Protein AF-A0A920NZF1-F1 (afdb_monomer_lite)

Secondary structure (DSSP, 8-state):
-HHHHHHHHTT-TT-EEEEEEE--GGGHHHHHHHHHHHHHHHHHTT-EEEEEETT-HHHHHHHHHHHTT-SS-EEEEEEE-TTTT-TTTTT-PPPP-----

Structure (mmCIF, N/CA/C/O backbone):
data_AF-A0A920NZF1-F1
#
_entry.id   AF-A0A920NZF1-F1
#
loop_
_atom_site.group_PDB
_atom_site.id
_atom_site.type_symbol
_atom_site.label_atom_id
_atom_site.label_alt_id
_atom_site.label_comp_id
_atom_site.label_asym_id
_atom_site.label_entity_id
_atom_site.label_seq_id
_atom_site.pdbx_PDB_ins_code
_atom_site.Cartn_x
_atom_site.Cartn_y
_atom_site.Cartn_z
_atom_site.occupancy
_atom_site.B_iso_or_equiv
_atom_site.auth_seq_id
_atom_site.auth_comp_id
_atom_site.auth_asym_id
_atom_site.auth_atom_id
_atom_site.pdbx_PDB_model_num
ATOM 1 N N . MET A 1 1 ? -3.408 16.278 -2.262 1.00 75.38 1 MET A N 1
ATOM 2 C CA . MET A 1 1 ? -3.092 16.404 -0.815 1.00 75.38 1 MET A CA 1
ATOM 3 C C . MET A 1 1 ? -4.330 16.627 0.048 1.00 75.38 1 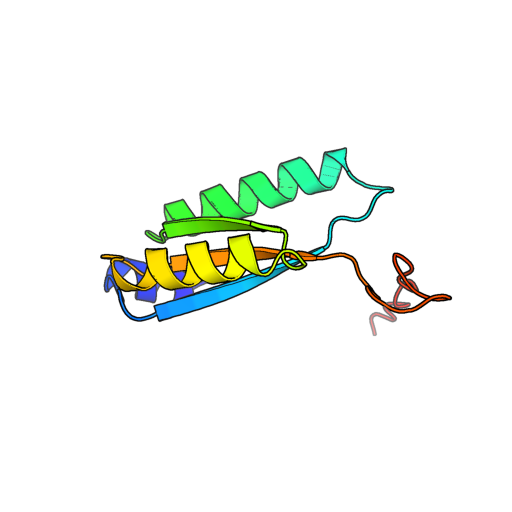MET A C 1
ATOM 5 O O . MET A 1 1 ? -4.579 15.786 0.898 1.00 75.38 1 MET A O 1
ATOM 9 N N . LYS A 1 2 ? -5.122 17.693 -0.172 1.00 85.62 2 LYS A N 1
ATOM 10 C CA . LYS A 1 2 ? -6.313 18.010 0.650 1.00 85.62 2 LYS A CA 1
ATOM 11 C C . LYS A 1 2 ? -7.299 16.835 0.780 1.00 85.62 2 LYS A C 1
ATOM 13 O O . LYS A 1 2 ? -7.648 16.469 1.894 1.00 85.62 2 LYS A O 1
ATOM 18 N N . GLY A 1 3 ? -7.640 16.177 -0.333 1.00 92.50 3 GLY A N 1
ATOM 19 C CA . GLY A 1 3 ? -8.523 15.001 -0.320 1.00 92.50 3 GLY A CA 1
ATOM 20 C C . GLY A 1 3 ? -7.976 13.806 0.473 1.00 92.50 3 GLY A C 1
ATOM 21 O O . GLY A 1 3 ? -8.726 13.167 1.200 1.00 92.50 3 GLY A O 1
ATOM 22 N N . MET A 1 4 ? -6.664 13.546 0.412 1.00 94.06 4 MET A N 1
ATOM 23 C CA . MET A 1 4 ? -6.041 12.448 1.171 1.00 94.06 4 MET A CA 1
ATOM 24 C C . MET A 1 4 ? -6.069 12.719 2.674 1.00 94.06 4 MET A C 1
ATOM 26 O O . MET A 1 4 ? -6.412 11.830 3.447 1.00 94.06 4 MET A O 1
ATOM 30 N N . SER A 1 5 ? -5.760 13.955 3.078 1.00 94.19 5 SER A N 1
ATOM 31 C CA . SER A 1 5 ? -5.824 14.368 4.483 1.00 94.19 5 SER A CA 1
ATOM 32 C C . SER A 1 5 ? -7.250 14.259 5.034 1.00 94.19 5 SER A C 1
ATOM 34 O O . SER A 1 5 ? -7.468 13.655 6.080 1.00 94.19 5 SER A O 1
ATOM 36 N N . LEU A 1 6 ? -8.244 14.749 4.282 1.00 96.88 6 LEU A N 1
ATOM 37 C CA . LEU A 1 6 ? -9.652 14.671 4.674 1.00 96.88 6 LEU A CA 1
ATOM 38 C C . LEU A 1 6 ? -10.143 13.220 4.799 1.00 96.88 6 LEU A C 1
ATOM 40 O O . LEU A 1 6 ? -10.772 12.866 5.790 1.00 96.88 6 LEU A O 1
ATOM 44 N N . ALA A 1 7 ? -9.826 12.364 3.826 1.00 97.19 7 ALA A N 1
ATOM 45 C CA . ALA A 1 7 ? -10.225 10.958 3.848 1.00 97.19 7 ALA A CA 1
ATOM 46 C C . ALA A 1 7 ? -9.638 10.187 5.040 1.00 97.19 7 ALA A C 1
ATOM 48 O O . ALA A 1 7 ? -10.313 9.335 5.625 1.00 97.19 7 ALA A O 1
ATOM 49 N N . GLY A 1 8 ? -8.389 10.486 5.405 1.00 97.00 8 GLY A N 1
ATOM 50 C CA . GLY A 1 8 ? -7.750 9.901 6.578 1.00 97.00 8 GLY A CA 1
ATOM 51 C C . GLY A 1 8 ? -8.338 10.425 7.884 1.00 97.00 8 GLY A C 1
ATOM 52 O O . GLY A 1 8 ? -8.648 9.630 8.770 1.00 97.00 8 GLY A O 1
ATOM 53 N N . HIS A 1 9 ? -8.601 11.734 7.969 1.00 97.25 9 HIS A N 1
ATOM 54 C CA . HIS A 1 9 ? -9.286 12.347 9.108 1.00 97.25 9 HIS A CA 1
ATOM 55 C C . HIS A 1 9 ? -10.673 11.726 9.353 1.00 97.25 9 HIS A C 1
ATOM 57 O O . HIS A 1 9 ? -10.992 11.349 10.478 1.00 97.25 9 HIS A O 1
ATOM 63 N N . LEU A 1 10 ? -11.460 11.531 8.289 1.00 97.88 10 LEU A N 1
ATOM 64 C CA . LEU A 1 10 ? -12.786 10.901 8.340 1.00 97.88 10 LEU A CA 1
ATOM 65 C C . LEU A 1 10 ? -12.744 9.369 8.478 1.00 97.88 10 LEU A C 1
ATOM 67 O O . LEU A 1 10 ? -13.796 8.738 8.574 1.00 97.88 10 LEU A O 1
ATOM 71 N N . LYS A 1 11 ? -11.553 8.753 8.471 1.00 96.75 11 LYS A N 1
ATOM 72 C CA . LYS A 1 11 ? -11.352 7.296 8.554 1.00 96.75 11 LYS A CA 1
ATOM 73 C C . LYS A 1 11 ? -12.232 6.525 7.565 1.00 96.75 11 LYS A C 1
ATOM 75 O O . LYS A 1 11 ? -12.888 5.550 7.934 1.00 96.75 11 LYS A O 1
ATOM 80 N N . LEU A 1 12 ? -12.232 6.942 6.298 1.00 97.75 12 LEU A N 1
ATOM 81 C CA . LEU A 1 12 ? -12.998 6.297 5.226 1.00 97.75 12 LEU A CA 1
ATOM 82 C C . LEU A 1 12 ? -12.498 4.867 4.949 1.00 97.75 12 LEU A C 1
ATOM 84 O O . LEU A 1 12 ? -11.767 4.616 3.998 1.00 97.75 12 LEU A O 1
ATOM 88 N N . LYS A 1 13 ? -12.900 3.907 5.783 1.00 96.25 13 LYS A N 1
ATOM 89 C CA . LYS A 1 13 ? -12.438 2.509 5.748 1.00 96.25 13 LYS A CA 1
ATOM 90 C C . LYS A 1 13 ? -12.762 1.762 4.448 1.00 96.25 13 LYS A C 1
ATOM 92 O O . LYS A 1 13 ? -12.083 0.798 4.124 1.00 96.25 13 LYS A O 1
ATOM 97 N N . ASN A 1 14 ? -13.764 2.226 3.700 1.00 95.75 14 ASN A N 1
ATOM 98 C CA . ASN A 1 14 ? -14.169 1.643 2.418 1.00 95.75 14 ASN A CA 1
ATOM 99 C C . ASN A 1 14 ? -13.427 2.265 1.219 1.00 95.75 14 ASN A C 1
ATOM 101 O O . ASN A 1 14 ? -13.659 1.859 0.084 1.00 95.75 14 ASN A O 1
ATOM 105 N N . LEU A 1 15 ? -12.558 3.259 1.446 1.00 97.69 15 LEU A N 1
ATOM 106 C CA . LEU A 1 15 ? -11.764 3.879 0.391 1.00 97.69 15 LEU A CA 1
ATOM 107 C C . LEU A 1 15 ? -10.440 3.129 0.220 1.00 97.69 15 LEU A C 1
ATOM 109 O O . LEU A 1 15 ? -9.588 3.119 1.113 1.00 97.69 15 LEU A O 1
ATOM 113 N N . VAL A 1 16 ? -10.266 2.540 -0.961 1.00 97.56 16 VAL A N 1
ATOM 114 C CA . VAL A 1 16 ? -9.043 1.844 -1.363 1.00 97.56 16 VAL A CA 1
ATOM 115 C C . VAL A 1 16 ? -8.474 2.527 -2.600 1.00 97.56 16 VAL A C 1
ATOM 117 O O . VAL A 1 16 ? -9.168 2.685 -3.600 1.00 97.56 16 VAL A O 1
ATOM 120 N N . MET A 1 17 ? -7.207 2.927 -2.536 1.00 96.81 17 MET A N 1
ATOM 121 C CA . MET A 1 17 ? -6.475 3.504 -3.663 1.00 96.81 17 MET A CA 1
ATOM 122 C C . MET A 1 17 ? -5.437 2.506 -4.170 1.00 96.81 17 MET A C 1
ATOM 124 O O . MET A 1 17 ? -4.618 2.024 -3.392 1.00 96.81 17 MET A O 1
ATOM 128 N N . LEU A 1 18 ? -5.425 2.243 -5.475 1.00 96.19 18 LEU A N 1
ATOM 129 C CA . LEU A 1 18 ? -4.315 1.558 -6.134 1.00 96.19 18 LEU A CA 1
ATOM 130 C C . LEU A 1 18 ? -3.337 2.620 -6.638 1.00 96.19 18 LEU A C 1
ATOM 132 O O . LEU A 1 18 ? -3.719 3.497 -7.408 1.00 96.19 18 LEU A O 1
ATOM 136 N N . PHE A 1 19 ? -2.096 2.572 -6.163 1.00 93.06 19 PHE A N 1
ATOM 137 C CA . PHE A 1 19 ? -1.057 3.535 -6.517 1.00 93.06 19 PHE A CA 1
ATOM 138 C C . PHE A 1 19 ? 0.047 2.828 -7.295 1.00 93.06 19 PHE A C 1
ATOM 140 O O . PHE A 1 19 ? 0.750 1.981 -6.750 1.00 93.06 19 PHE A O 1
ATOM 147 N N . GLU A 1 20 ? 0.192 3.148 -8.576 1.00 89.88 20 GLU A N 1
ATOM 148 C CA . GLU A 1 20 ? 1.229 2.550 -9.410 1.00 89.88 20 GLU A CA 1
ATOM 149 C C . GLU A 1 20 ? 2.598 3.166 -9.096 1.00 89.88 20 GLU A C 1
ATOM 151 O O . GLU A 1 20 ? 2.769 4.385 -9.092 1.00 89.88 20 GLU A O 1
ATOM 156 N N . THR A 1 21 ? 3.589 2.313 -8.840 1.00 86.44 21 THR A N 1
ATOM 157 C CA . THR A 1 21 ? 4.978 2.723 -8.626 1.00 86.44 21 THR A CA 1
ATOM 158 C C . THR A 1 21 ? 5.886 2.016 -9.617 1.00 86.44 21 THR A C 1
ATOM 160 O O . THR A 1 21 ? 6.116 0.812 -9.537 1.00 86.44 21 THR A O 1
ATOM 163 N N . ILE A 1 22 ? 6.424 2.776 -10.566 1.00 81.88 22 ILE A N 1
ATOM 164 C CA . ILE A 1 22 ? 7.326 2.237 -11.581 1.00 81.88 22 ILE A CA 1
ATOM 165 C C . ILE A 1 22 ? 8.749 2.252 -11.026 1.00 81.88 22 ILE A C 1
ATOM 167 O O . ILE A 1 22 ? 9.282 3.307 -10.679 1.00 81.88 22 ILE A O 1
ATOM 171 N N . GLN A 1 23 ? 9.391 1.087 -10.963 1.00 68.06 23 GLN A N 1
ATOM 172 C CA . GLN A 1 23 ? 10.805 0.996 -10.601 1.00 68.06 23 GLN A CA 1
ATOM 173 C C . GLN A 1 23 ? 11.668 1.027 -11.869 1.00 68.06 23 GLN A C 1
ATOM 175 O O . GLN A 1 23 ? 11.724 0.058 -12.623 1.00 68.06 23 GLN A O 1
ATOM 180 N N . PHE A 1 24 ? 12.348 2.150 -12.114 1.00 63.00 24 PHE A N 1
ATOM 181 C CA . PHE A 1 24 ? 13.344 2.260 -13.178 1.00 63.00 24 PHE A CA 1
ATOM 182 C C . PHE A 1 24 ? 14.676 1.662 -12.719 1.00 63.00 24 PHE A C 1
ATOM 184 O O . PHE A 1 24 ? 15.261 2.093 -11.726 1.00 63.00 24 PHE A O 1
ATOM 191 N N . GLN A 1 25 ? 15.179 0.684 -13.470 1.00 53.41 25 GLN A N 1
ATOM 192 C CA . GLN A 1 25 ? 16.385 -0.073 -13.115 1.00 53.41 25 GLN A CA 1
ATOM 193 C C . GLN A 1 25 ? 17.664 0.788 -13.112 1.00 53.41 25 GLN A C 1
ATOM 195 O O . GLN A 1 25 ? 18.614 0.477 -12.404 1.00 53.41 25 GLN A O 1
ATOM 200 N N . LEU A 1 26 ? 17.660 1.912 -13.838 1.00 55.94 26 LEU A N 1
ATOM 201 C CA . LEU A 1 26 ? 18.754 2.893 -13.882 1.00 55.94 26 LEU A CA 1
ATOM 202 C C . LEU A 1 26 ? 18.769 3.874 -12.691 1.00 55.94 26 LEU A C 1
ATOM 204 O O . LEU A 1 26 ? 19.750 4.583 -12.509 1.00 55.94 26 LEU A O 1
ATOM 208 N N . MET A 1 27 ? 17.715 3.923 -11.866 1.00 56.81 27 MET A N 1
ATOM 209 C CA . MET A 1 27 ? 17.562 4.910 -10.779 1.00 56.81 27 MET A CA 1
ATOM 210 C C . MET A 1 27 ? 17.180 4.262 -9.436 1.00 56.81 27 MET A C 1
ATOM 212 O O . MET A 1 27 ? 16.509 4.865 -8.597 1.00 56.81 27 MET A O 1
ATOM 216 N N . VAL A 1 28 ? 17.606 3.015 -9.211 1.00 55.81 28 VAL A N 1
ATOM 217 C CA . VAL A 1 28 ? 17.160 2.174 -8.081 1.00 55.81 28 VAL A CA 1
ATOM 218 C C . VAL A 1 28 ? 17.371 2.839 -6.712 1.00 55.81 28 VAL A C 1
ATOM 220 O O . VAL A 1 28 ? 16.482 2.768 -5.862 1.00 55.81 28 VAL A O 1
ATOM 223 N N . GLN A 1 29 ? 18.490 3.543 -6.497 1.00 57.38 29 GLN A N 1
ATOM 224 C CA . GLN A 1 29 ? 18.762 4.203 -5.210 1.00 57.38 29 GLN A CA 1
ATOM 225 C C . GLN A 1 29 ? 17.903 5.456 -4.969 1.00 57.38 29 GLN A C 1
ATOM 227 O O . GLN A 1 29 ? 17.386 5.645 -3.867 1.00 57.38 29 GLN A O 1
ATOM 232 N N . GLN A 1 30 ? 17.709 6.301 -5.988 1.00 59.59 30 GLN A N 1
ATOM 233 C CA . GLN A 1 30 ? 16.868 7.499 -5.870 1.00 59.59 30 GLN A CA 1
ATOM 234 C C . GLN A 1 30 ? 15.394 7.124 -5.672 1.00 59.59 30 GLN A C 1
ATOM 236 O O . GLN A 1 30 ? 14.709 7.714 -4.837 1.00 59.59 30 GLN A O 1
ATOM 241 N N . ILE A 1 31 ? 14.925 6.081 -6.363 1.00 60.31 31 ILE A N 1
ATOM 242 C CA . ILE A 1 31 ? 13.538 5.614 -6.274 1.00 60.31 31 ILE A CA 1
ATOM 243 C C . ILE A 1 31 ? 13.224 5.047 -4.888 1.00 60.31 31 ILE A C 1
ATOM 245 O O . ILE A 1 31 ? 12.147 5.322 -4.367 1.00 60.31 31 ILE A O 1
ATOM 249 N N . SER A 1 32 ? 14.149 4.321 -4.247 1.00 60.03 32 SER A N 1
ATOM 250 C CA . SER A 1 32 ? 13.915 3.808 -2.887 1.00 60.03 32 SER A CA 1
ATOM 251 C C . SER A 1 32 ? 13.602 4.934 -1.897 1.00 60.03 32 SER A C 1
ATOM 253 O O . SER A 1 32 ? 12.627 4.845 -1.155 1.00 60.03 32 SER A O 1
ATOM 255 N N . ARG A 1 33 ? 14.365 6.038 -1.941 1.00 60.94 33 ARG A N 1
ATOM 256 C CA . ARG A 1 33 ? 14.127 7.211 -1.079 1.00 60.94 33 ARG A CA 1
ATOM 257 C C . ARG A 1 33 ? 12.781 7.878 -1.373 1.00 60.94 33 ARG A C 1
ATOM 259 O O . ARG A 1 33 ? 12.079 8.295 -0.455 1.00 60.94 33 ARG A O 1
ATOM 266 N N . VAL A 1 34 ? 12.399 7.958 -2.647 1.00 67.50 34 VAL A N 1
ATOM 267 C CA . VAL A 1 34 ? 11.107 8.518 -3.072 1.00 67.50 34 VAL A CA 1
ATOM 268 C C . VAL A 1 34 ? 9.934 7.637 -2.612 1.00 67.50 34 VAL A C 1
ATOM 270 O O . VAL A 1 34 ? 8.928 8.157 -2.132 1.00 67.50 34 VAL A O 1
ATOM 273 N N . LEU A 1 35 ? 10.066 6.309 -2.682 1.00 65.50 35 LEU A N 1
ATOM 274 C CA . LEU A 1 35 ? 9.044 5.363 -2.220 1.00 65.50 35 LEU A CA 1
ATOM 275 C C . LEU A 1 35 ? 8.859 5.388 -0.699 1.00 65.50 35 LEU A C 1
ATOM 277 O O . LEU A 1 35 ? 7.719 5.401 -0.228 1.00 65.50 35 LEU A O 1
ATOM 281 N N . ASP A 1 36 ? 9.951 5.458 0.064 1.00 68.88 36 ASP A N 1
ATOM 282 C CA . ASP A 1 36 ? 9.884 5.622 1.520 1.00 68.88 36 ASP A CA 1
ATOM 283 C C . ASP A 1 36 ? 9.199 6.938 1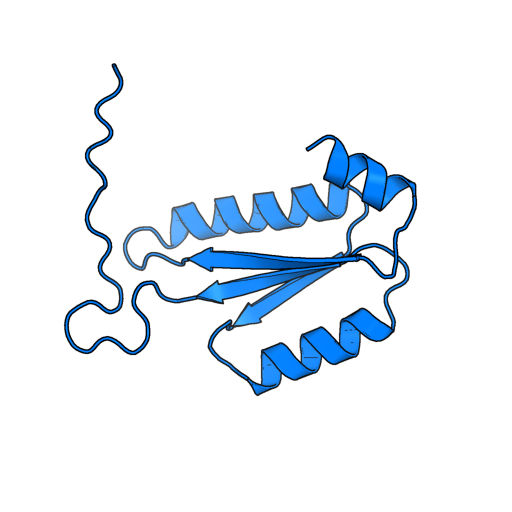.902 1.00 68.88 36 ASP A C 1
ATOM 285 O O . ASP A 1 36 ? 8.402 6.981 2.844 1.00 68.88 36 ASP A O 1
ATOM 289 N N . ASN A 1 37 ? 9.430 8.001 1.126 1.00 82.25 37 ASN A N 1
ATOM 290 C CA . ASN A 1 37 ? 8.723 9.266 1.297 1.00 82.25 37 ASN A CA 1
ATOM 291 C C . ASN A 1 37 ? 7.223 9.141 1.007 1.00 82.25 37 ASN A C 1
ATOM 293 O O . ASN A 1 37 ? 6.423 9.707 1.752 1.00 82.25 37 ASN A O 1
ATOM 297 N N . PHE A 1 38 ? 6.808 8.386 -0.017 1.00 87.75 38 PHE A N 1
ATOM 298 C CA . PHE A 1 38 ? 5.383 8.149 -0.271 1.00 87.75 38 PHE A CA 1
ATOM 299 C C . PHE A 1 38 ? 4.720 7.390 0.872 1.00 87.75 38 PHE A C 1
ATOM 301 O O . PHE A 1 38 ? 3.684 7.839 1.362 1.00 87.75 38 PHE A O 1
ATOM 308 N N . LYS A 1 39 ? 5.332 6.293 1.338 1.00 91.81 39 LYS A N 1
ATOM 309 C CA . LYS A 1 39 ? 4.818 5.522 2.476 1.00 91.81 39 LYS A CA 1
ATOM 310 C C . LYS A 1 39 ? 4.596 6.423 3.691 1.00 91.81 39 LYS A C 1
ATOM 312 O O . LYS A 1 39 ? 3.468 6.529 4.169 1.00 91.81 39 LYS A O 1
ATOM 317 N N . LYS A 1 40 ? 5.642 7.138 4.119 1.00 93.50 40 LYS A N 1
ATOM 318 C CA . LYS A 1 40 ? 5.579 8.052 5.270 1.00 93.50 40 LYS A CA 1
ATOM 319 C C . LYS A 1 40 ? 4.515 9.132 5.091 1.00 93.50 40 LYS A C 1
ATOM 321 O O . LYS A 1 40 ? 3.821 9.481 6.039 1.00 93.50 40 LYS A O 1
ATOM 326 N N . ARG A 1 41 ? 4.361 9.659 3.875 1.00 92.31 41 ARG A N 1
ATOM 327 C CA . ARG A 1 41 ? 3.378 10.704 3.574 1.00 92.31 41 ARG A CA 1
ATOM 328 C C . ARG A 1 41 ? 1.941 10.196 3.672 1.00 92.31 41 ARG A C 1
ATOM 330 O O . ARG A 1 41 ? 1.108 10.888 4.246 1.00 92.31 41 ARG A O 1
ATOM 337 N N . PHE A 1 42 ? 1.647 9.003 3.152 1.00 94.81 42 PHE A N 1
ATOM 338 C CA . PHE A 1 42 ? 0.320 8.396 3.297 1.00 94.81 42 PHE A CA 1
ATOM 339 C C . PHE A 1 42 ? 0.016 8.041 4.753 1.00 94.81 42 PHE A C 1
ATOM 341 O O . PHE A 1 42 ? -1.060 8.373 5.250 1.00 94.81 42 PHE A O 1
ATOM 348 N N . GLU A 1 43 ? 0.975 7.442 5.459 1.00 94.94 43 GLU A N 1
ATOM 349 C CA . GLU A 1 43 ? 0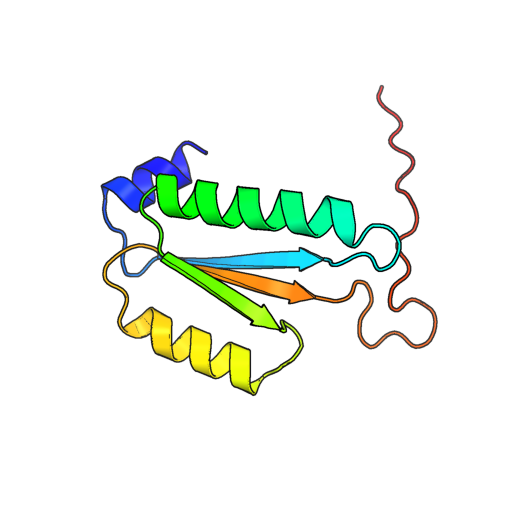.839 7.141 6.887 1.00 94.94 43 GLU A CA 1
ATOM 350 C C . GLU A 1 43 ? 0.602 8.419 7.708 1.00 94.94 43 GLU A C 1
ATOM 352 O O . GLU A 1 43 ? -0.289 8.441 8.556 1.00 94.94 43 GLU A O 1
ATOM 357 N N . GLY A 1 44 ? 1.300 9.515 7.387 1.00 96.31 44 GLY A N 1
ATOM 358 C CA . GLY A 1 44 ? 1.098 10.832 7.998 1.00 96.31 44 GLY A CA 1
ATOM 359 C C . GLY A 1 44 ? -0.282 11.446 7.734 1.00 96.31 44 GLY A C 1
ATOM 360 O O . GLY A 1 44 ? -0.773 12.212 8.556 1.00 96.31 44 GLY A O 1
ATOM 361 N N . TYR A 1 45 ? -0.952 11.076 6.638 1.00 96.25 45 TYR A N 1
ATOM 362 C CA . TYR A 1 45 ? -2.353 11.438 6.396 1.00 96.25 45 TYR A CA 1
ATOM 363 C C . TYR A 1 45 ? -3.349 10.518 7.109 1.00 96.25 45 TYR A C 1
ATOM 365 O O . TYR A 1 45 ? -4.548 10.698 6.940 1.00 96.25 45 TYR A O 1
ATOM 373 N N . GLY A 1 46 ? -2.900 9.526 7.881 1.00 96.62 46 GLY A N 1
ATOM 374 C CA . GLY A 1 46 ? -3.783 8.573 8.551 1.00 96.62 46 GLY A CA 1
ATOM 375 C C . GLY A 1 46 ? -4.271 7.442 7.645 1.00 96.62 46 GLY A C 1
ATOM 376 O O . GLY A 1 46 ? -5.332 6.877 7.898 1.00 96.62 46 GLY A O 1
ATOM 377 N N . TRP A 1 47 ? -3.518 7.098 6.599 1.00 97.94 47 TRP A N 1
ATOM 378 C CA . TRP A 1 47 ? -3.820 5.956 5.734 1.00 97.94 47 TRP A CA 1
ATOM 379 C C . TRP A 1 47 ? -3.071 4.697 6.183 1.00 97.94 47 TRP A C 1
ATOM 381 O O . TRP A 1 47 ? -2.067 4.766 6.896 1.00 97.94 47 TRP A O 1
ATOM 391 N N . ASP A 1 48 ? -3.574 3.529 5.788 1.00 97.44 48 ASP A N 1
ATOM 392 C CA . ASP A 1 48 ? -2.781 2.298 5.736 1.00 97.44 48 ASP A CA 1
ATOM 393 C C . ASP A 1 48 ? -2.028 2.216 4.408 1.00 97.44 48 ASP A C 1
ATOM 395 O O . ASP A 1 48 ? -2.542 2.630 3.369 1.00 97.44 48 ASP A O 1
ATOM 399 N N . TYR A 1 49 ? -0.821 1.653 4.436 1.00 96.50 49 TYR A N 1
ATOM 400 C CA . TYR A 1 49 ? 0.020 1.473 3.255 1.00 96.50 49 TYR A CA 1
ATOM 401 C C . TYR A 1 49 ? 0.380 -0.003 3.077 1.00 96.50 49 TYR A C 1
ATOM 403 O O . TYR A 1 49 ? 0.959 -0.633 3.965 1.00 96.50 49 TYR A O 1
ATOM 411 N N . ILE A 1 50 ? 0.064 -0.562 1.912 1.00 96.50 50 ILE A N 1
ATOM 412 C CA . ILE A 1 50 ? 0.418 -1.929 1.520 1.00 96.50 50 ILE A CA 1
ATOM 413 C C . ILE A 1 50 ? 1.296 -1.843 0.273 1.00 96.50 50 ILE A C 1
ATOM 415 O O . ILE A 1 50 ? 0.925 -1.184 -0.687 1.00 96.50 50 ILE A O 1
ATOM 419 N N . SER A 1 51 ? 2.455 -2.500 0.276 1.00 95.00 51 SER A N 1
ATOM 420 C CA . SER A 1 51 ? 3.363 -2.567 -0.877 1.00 95.00 51 SER A CA 1
ATOM 421 C C . SER A 1 51 ? 3.352 -3.978 -1.444 1.00 95.00 51 SER A C 1
ATOM 423 O O . SER A 1 51 ? 3.511 -4.925 -0.673 1.00 95.00 51 SER A O 1
ATOM 425 N N . ILE A 1 52 ? 3.162 -4.114 -2.755 1.00 95.56 52 ILE A N 1
ATOM 426 C CA . ILE A 1 52 ? 3.125 -5.404 -3.456 1.00 95.56 52 ILE A CA 1
ATOM 427 C C . ILE A 1 52 ? 3.867 -5.345 -4.790 1.00 95.56 52 ILE A C 1
ATOM 429 O O . ILE A 1 52 ? 4.056 -4.273 -5.370 1.00 95.56 52 ILE A O 1
ATOM 433 N N . ASN A 1 53 ? 4.230 -6.513 -5.314 1.00 94.12 53 ASN A N 1
ATOM 434 C CA . ASN A 1 53 ? 4.534 -6.676 -6.729 1.00 94.12 53 ASN A CA 1
ATOM 435 C C . ASN A 1 53 ? 3.230 -6.610 -7.548 1.00 94.12 53 ASN A C 1
ATOM 437 O O . ASN A 1 53 ? 2.386 -7.501 -7.464 1.00 94.12 53 ASN A O 1
ATOM 441 N N . GLY A 1 54 ? 3.079 -5.558 -8.357 1.00 93.75 54 GLY A N 1
ATOM 442 C CA . GLY A 1 54 ? 1.903 -5.317 -9.200 1.00 93.75 54 GLY A CA 1
ATOM 443 C C . GLY A 1 54 ? 1.745 -6.296 -10.368 1.00 93.75 54 GLY A C 1
ATOM 444 O O . GLY A 1 54 ? 0.717 -6.271 -11.030 1.00 93.75 54 GLY A O 1
ATOM 445 N N . HIS A 1 55 ? 2.729 -7.171 -10.593 1.00 93.62 55 HIS A N 1
ATOM 446 C CA . HIS A 1 55 ? 2.683 -8.264 -11.571 1.00 93.62 55 HIS A CA 1
ATOM 447 C C . HIS A 1 55 ? 2.536 -9.645 -10.911 1.00 93.62 55 HIS A C 1
ATOM 449 O O . HIS A 1 55 ? 2.674 -10.669 -11.573 1.00 93.62 55 HIS A O 1
ATOM 455 N N . ASN A 1 56 ? 2.282 -9.694 -9.597 1.00 96.19 56 ASN A N 1
ATOM 456 C CA . ASN A 1 56 ? 2.041 -10.931 -8.857 1.00 96.19 56 ASN A CA 1
ATOM 457 C C . ASN A 1 56 ? 0.581 -11.006 -8.390 1.00 96.19 56 ASN A C 1
ATOM 459 O O . ASN A 1 56 ? 0.206 -10.443 -7.360 1.00 96.19 56 ASN A O 1
ATOM 463 N N . GLU A 1 57 ? -0.235 -11.776 -9.108 1.00 96.38 57 GLU A N 1
ATOM 464 C CA . GLU A 1 57 ? -1.663 -11.964 -8.819 1.00 96.38 57 GLU A CA 1
ATOM 465 C C . GLU A 1 57 ? -1.937 -12.426 -7.381 1.00 96.38 57 GLU A C 1
ATOM 467 O O . GLU A 1 57 ? -2.888 -11.969 -6.741 1.00 96.38 57 GLU A O 1
ATOM 472 N N . LYS A 1 58 ? -1.076 -13.289 -6.821 1.00 97.94 58 LYS A N 1
ATOM 473 C CA . LYS A 1 58 ? -1.241 -13.789 -5.448 1.00 97.94 58 LYS A CA 1
ATOM 474 C C . LYS A 1 58 ? -1.070 -12.672 -4.423 1.00 97.94 58 LYS A C 1
ATOM 476 O O . LYS A 1 58 ? -1.778 -12.658 -3.416 1.00 97.94 58 LYS A O 1
ATOM 481 N N . GLU A 1 59 ? -0.133 -11.754 -4.647 1.00 98.06 59 GLU A N 1
ATOM 482 C CA . GLU A 1 59 ? 0.071 -10.601 -3.765 1.00 98.06 59 GLU A CA 1
ATOM 483 C C . GLU A 1 59 ? -1.070 -9.594 -3.888 1.00 98.06 59 GLU A C 1
ATOM 485 O O . GLU A 1 59 ? -1.583 -9.143 -2.862 1.00 98.06 59 GLU A O 1
ATOM 490 N N . ILE A 1 60 ? -1.527 -9.319 -5.114 1.00 97.38 60 ILE A N 1
ATOM 491 C CA . ILE A 1 60 ? -2.683 -8.451 -5.376 1.00 97.38 60 ILE A CA 1
ATOM 492 C C . ILE A 1 60 ? -3.912 -8.982 -4.639 1.00 97.38 60 ILE A C 1
ATOM 494 O O . ILE A 1 60 ? -4.537 -8.264 -3.859 1.00 97.38 60 ILE A O 1
ATOM 498 N N . PHE A 1 61 ? -4.226 -10.266 -4.810 1.00 97.81 61 PHE A N 1
ATOM 499 C CA . PHE A 1 61 ? -5.389 -10.878 -4.180 1.00 97.81 61 PHE A CA 1
ATOM 500 C C . PHE A 1 61 ? -5.301 -10.867 -2.648 1.00 97.81 61 PHE A C 1
ATOM 502 O O . PHE A 1 61 ? -6.284 -10.573 -1.962 1.00 97.81 61 PHE A O 1
ATOM 509 N N . LYS A 1 62 ? -4.114 -11.132 -2.084 1.00 98.19 62 LYS A N 1
ATOM 510 C CA . LYS A 1 62 ? -3.883 -11.026 -0.635 1.00 98.19 62 LYS A CA 1
ATOM 511 C C . LYS A 1 62 ? -4.073 -9.593 -0.132 1.00 98.19 62 LYS A C 1
ATOM 513 O O . LYS A 1 62 ? -4.698 -9.409 0.913 1.00 98.19 62 LYS A O 1
ATOM 518 N N . ALA A 1 63 ? -3.578 -8.591 -0.857 1.00 97.88 63 ALA A N 1
ATOM 519 C CA . ALA A 1 63 ? -3.749 -7.186 -0.497 1.00 97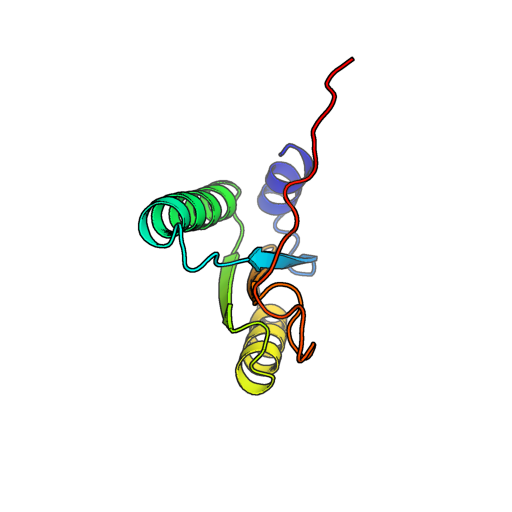.88 63 ALA A CA 1
ATOM 520 C C . ALA A 1 63 ? -5.226 -6.770 -0.550 1.00 97.88 63 ALA A C 1
ATOM 522 O O . ALA A 1 63 ? -5.731 -6.213 0.424 1.00 97.88 63 ALA A O 1
ATOM 523 N N . LEU A 1 64 ? -5.941 -7.134 -1.620 1.00 97.06 64 LEU A N 1
ATOM 524 C CA . LEU A 1 64 ? -7.373 -6.866 -1.765 1.00 97.06 64 LEU A CA 1
ATOM 525 C C . LEU A 1 64 ? -8.205 -7.535 -0.663 1.00 97.06 64 LEU A C 1
ATOM 527 O O . LEU A 1 64 ? -9.116 -6.912 -0.126 1.00 97.06 64 LEU A O 1
ATOM 531 N N . LYS A 1 65 ? -7.866 -8.764 -0.249 1.00 97.62 65 LYS A N 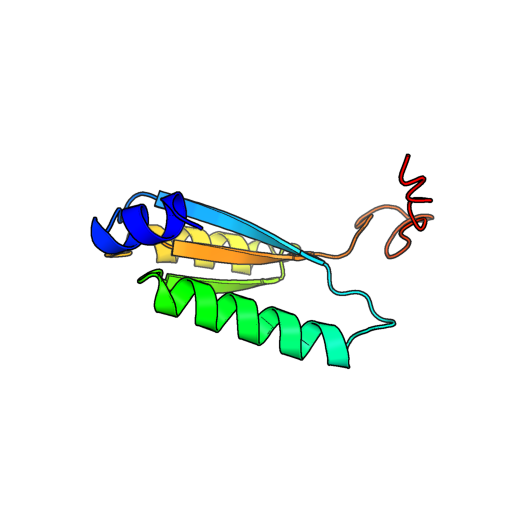1
ATOM 532 C CA . LYS A 1 65 ? -8.499 -9.411 0.914 1.00 97.62 65 LYS A CA 1
ATOM 533 C C . LYS A 1 65 ? -8.186 -8.701 2.229 1.00 97.62 65 LYS A C 1
ATOM 535 O O . LYS A 1 65 ? -9.055 -8.611 3.095 1.00 97.62 65 LYS A O 1
ATOM 540 N N . LYS A 1 66 ? -6.955 -8.211 2.402 1.00 96.56 66 LYS A N 1
ATOM 541 C CA . LYS A 1 66 ? -6.532 -7.507 3.619 1.00 96.56 66 LYS A CA 1
ATOM 542 C C . LYS A 1 66 ? -7.287 -6.187 3.795 1.00 96.56 66 LYS A C 1
ATOM 544 O O . LYS A 1 66 ? -7.740 -5.911 4.905 1.00 96.56 66 LYS A O 1
ATOM 549 N N . VAL A 1 67 ? -7.473 -5.410 2.724 1.00 96.94 67 VAL A N 1
ATOM 550 C CA . VAL A 1 67 ? -8.157 -4.104 2.804 1.00 96.94 67 VAL A CA 1
ATOM 551 C C . VAL A 1 67 ? -9.641 -4.206 3.150 1.00 96.94 67 VAL A C 1
ATOM 553 O O . VAL A 1 67 ? -10.163 -3.286 3.764 1.00 96.94 67 VAL A O 1
ATOM 556 N N . GLN A 1 68 ? -10.302 -5.341 2.889 1.00 96.19 68 GLN A N 1
ATOM 557 C CA . GLN A 1 68 ? -11.695 -5.560 3.323 1.00 96.19 68 GLN A CA 1
ATOM 558 C C . GLN A 1 68 ? -11.873 -5.484 4.849 1.00 96.19 68 GLN A C 1
ATOM 560 O O . GLN A 1 68 ? -12.977 -5.274 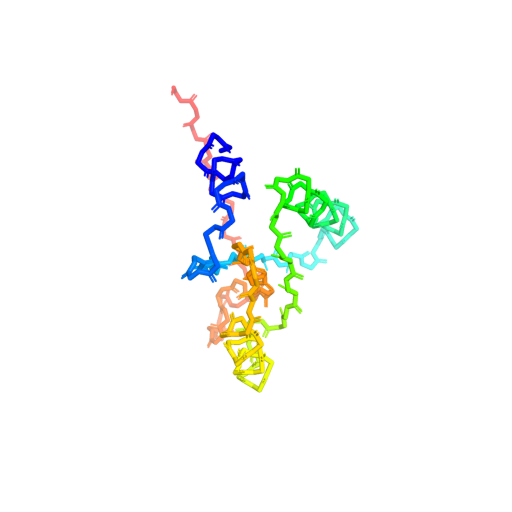5.340 1.00 96.19 68 GLN A O 1
ATOM 565 N N . LYS A 1 69 ? -10.790 -5.674 5.616 1.00 96.38 69 LYS A N 1
ATOM 566 C CA . LYS A 1 69 ? -10.785 -5.605 7.085 1.00 96.38 69 LYS A CA 1
ATOM 567 C C . LYS A 1 69 ? -10.176 -4.301 7.617 1.00 96.38 69 LYS A C 1
ATOM 569 O O . LYS A 1 69 ? -9.943 -4.190 8.822 1.00 96.38 69 LYS A O 1
ATOM 574 N N . ALA A 1 70 ? -9.870 -3.340 6.744 1.00 95.94 70 ALA A N 1
ATOM 575 C CA . ALA A 1 70 ? -9.253 -2.080 7.136 1.00 95.94 70 ALA A CA 1
ATOM 576 C C . ALA A 1 70 ? -10.208 -1.224 7.984 1.00 95.94 70 ALA A C 1
ATOM 578 O O . ALA A 1 70 ? -11.432 -1.303 7.875 1.00 95.94 70 ALA A O 1
ATOM 579 N N . LYS A 1 71 ? -9.634 -0.388 8.854 1.00 97.12 71 LYS A N 1
ATOM 580 C CA . LYS A 1 71 ? -10.381 0.542 9.726 1.00 97.12 71 LYS A CA 1
ATOM 581 C C . LYS A 1 71 ? -10.221 2.010 9.322 1.00 97.12 71 LYS A C 1
ATOM 583 O O . LYS A 1 71 ? -10.838 2.880 9.927 1.00 97.12 71 LYS A O 1
ATOM 588 N N . LYS A 1 72 ? -9.376 2.281 8.332 1.00 97.12 72 LYS A N 1
ATOM 589 C CA . LYS A 1 72 ? -9.017 3.603 7.810 1.00 97.12 72 LYS A CA 1
ATOM 590 C C . LYS A 1 72 ? -8.709 3.450 6.308 1.00 97.12 72 LYS A C 1
ATOM 592 O O . LYS A 1 72 ? -8.553 2.307 5.862 1.00 97.12 72 LYS A O 1
ATOM 597 N N . PRO A 1 73 ? -8.686 4.531 5.510 1.00 98.19 73 PRO A N 1
ATOM 598 C CA . PRO A 1 73 ? -8.465 4.399 4.074 1.00 98.19 73 PRO A CA 1
ATOM 599 C C . PRO A 1 73 ? -7.104 3.756 3.801 1.00 98.19 73 PRO A C 1
ATOM 601 O O . PRO A 1 73 ? -6.141 3.977 4.540 1.00 98.19 73 PRO A O 1
ATOM 604 N N . THR A 1 74 ? -7.027 2.929 2.762 1.00 98.38 74 THR A N 1
ATOM 605 C CA . THR A 1 74 ? -5.817 2.154 2.460 1.00 98.38 74 THR A CA 1
ATOM 606 C C . THR A 1 74 ? -5.313 2.446 1.059 1.00 98.38 74 THR A C 1
ATOM 608 O O . THR A 1 74 ? -6.082 2.460 0.100 1.00 98.38 74 THR A O 1
ATOM 611 N N . VAL A 1 75 ? -4.003 2.636 0.927 1.00 97.69 75 VAL A N 1
ATOM 612 C CA . VAL A 1 75 ? -3.319 2.656 -0.364 1.00 97.69 75 VAL A CA 1
ATOM 613 C C . VAL A 1 75 ? -2.575 1.337 -0.577 1.00 97.69 75 VAL A C 1
ATOM 615 O O . VAL A 1 75 ? -1.839 0.867 0.294 1.00 97.69 75 VAL A O 1
ATOM 618 N N . ILE A 1 76 ? -2.774 0.731 -1.744 1.00 97.56 76 ILE A N 1
ATOM 619 C CA . ILE A 1 76 ? -2.033 -0.433 -2.226 1.00 97.56 76 ILE A CA 1
ATOM 620 C C . ILE A 1 76 ? -1.071 0.064 -3.305 1.00 97.56 76 ILE A C 1
ATOM 622 O O . ILE A 1 76 ? -1.460 0.345 -4.438 1.00 97.56 76 ILE A O 1
ATOM 626 N N . SER A 1 77 ? 0.193 0.198 -2.929 1.00 95.56 77 SER A N 1
ATOM 627 C CA . SER A 1 77 ? 1.290 0.553 -3.816 1.00 95.56 77 SER A CA 1
ATOM 628 C C . SER A 1 77 ? 1.712 -0.661 -4.639 1.00 95.56 77 SER A C 1
ATOM 630 O O . SER A 1 77 ? 2.257 -1.636 -4.113 1.00 95.56 77 SER A O 1
ATOM 632 N N . CYS A 1 78 ? 1.411 -0.604 -5.931 1.00 94.94 78 CYS A N 1
ATOM 633 C CA . CYS A 1 78 ? 1.642 -1.662 -6.899 1.00 94.94 78 CYS A CA 1
ATOM 634 C C . CYS A 1 78 ? 2.943 -1.371 -7.638 1.00 94.94 78 CYS A C 1
ATOM 636 O O . CYS A 1 78 ? 3.007 -0.438 -8.439 1.00 94.94 78 CYS A O 1
ATOM 638 N N . LYS A 1 79 ? 3.991 -2.151 -7.365 1.00 91.50 79 LYS A N 1
ATOM 639 C CA . LYS A 1 79 ? 5.264 -2.016 -8.076 1.00 91.50 79 LYS A CA 1
ATOM 640 C C . LYS A 1 79 ? 5.149 -2.641 -9.455 1.00 91.50 79 LYS A C 1
ATOM 642 O O . LYS A 1 79 ? 4.998 -3.858 -9.554 1.00 91.50 79 LYS A O 1
ATOM 647 N N . THR A 1 80 ? 5.225 -1.831 -10.502 1.00 89.56 80 THR A N 1
ATOM 648 C CA . THR A 1 80 ? 5.090 -2.287 -11.887 1.00 89.56 80 THR A CA 1
ATOM 649 C C . THR A 1 80 ? 6.363 -2.012 -12.684 1.00 89.56 80 THR A C 1
ATOM 651 O O . THR A 1 80 ? 7.186 -1.147 -12.376 1.00 89.56 80 THR A O 1
ATOM 654 N N . LYS A 1 81 ? 6.539 -2.802 -13.740 1.00 85.31 81 LYS A N 1
ATOM 655 C CA . LYS A 1 81 ? 7.490 -2.547 -14.822 1.00 85.31 81 LYS A CA 1
ATOM 656 C C . LYS A 1 81 ? 6.763 -1.858 -15.975 1.00 85.31 81 LYS A C 1
ATOM 658 O O . LYS A 1 81 ? 5.779 -2.401 -16.475 1.00 85.31 81 LYS A O 1
ATOM 663 N N . ILE A 1 82 ? 7.269 -0.714 -16.432 1.00 83.94 82 ILE A N 1
ATOM 664 C CA . ILE A 1 82 ? 6.710 -0.027 -17.603 1.00 83.94 82 ILE A CA 1
ATOM 665 C C . ILE A 1 82 ? 6.770 -0.930 -18.843 1.00 83.94 82 ILE A C 1
ATOM 667 O O . ILE A 1 82 ? 7.752 -1.646 -19.049 1.00 83.94 82 ILE A O 1
ATOM 671 N N . GLY A 1 83 ? 5.714 -0.940 -19.658 1.00 82.88 83 GLY A N 1
ATOM 672 C CA . GLY A 1 83 ? 5.650 -1.777 -20.862 1.00 82.88 83 GLY A CA 1
ATOM 673 C C . GLY A 1 83 ? 5.746 -3.284 -20.583 1.00 82.88 83 GLY A C 1
ATOM 674 O O . GLY A 1 83 ? 6.210 -4.033 -21.443 1.00 82.88 83 GLY A O 1
ATOM 675 N N . TYR A 1 84 ? 5.397 -3.738 -19.374 1.00 81.88 84 TYR A N 1
ATOM 676 C CA . TYR A 1 84 ? 5.359 -5.162 -19.031 1.00 81.88 84 TYR A CA 1
ATOM 677 C C . TYR A 1 84 ? 4.555 -5.966 -20.065 1.00 81.88 84 TYR A C 1
ATOM 679 O O . TYR A 1 84 ? 3.539 -5.498 -20.567 1.00 81.88 84 TYR A O 1
ATOM 687 N N . GLY A 1 85 ? 5.059 -7.146 -20.433 1.00 83.06 85 GLY A N 1
ATOM 688 C CA . GLY A 1 85 ? 4.485 -7.984 -21.492 1.00 83.06 85 GLY A CA 1
ATOM 689 C C . GLY A 1 85 ? 4.884 -7.600 -22.925 1.00 83.06 85 GLY A C 1
ATOM 690 O O . GLY A 1 85 ? 4.751 -8.428 -23.819 1.00 83.06 85 GLY A O 1
ATOM 691 N N . SER A 1 86 ? 5.429 -6.401 -23.176 1.00 85.31 86 SER A N 1
ATOM 692 C CA . SER A 1 86 ? 5.892 -6.036 -24.522 1.00 85.31 86 SER A CA 1
ATOM 693 C C . SER A 1 86 ? 7.298 -6.585 -24.801 1.00 85.31 86 SER A C 1
ATOM 695 O O . SER A 1 86 ? 8.241 -6.161 -24.126 1.00 85.31 86 SER A O 1
ATOM 697 N N . PRO A 1 87 ? 7.497 -7.430 -25.831 1.00 81.12 87 PRO A N 1
ATOM 698 C CA . PRO A 1 87 ? 8.813 -7.999 -26.133 1.00 81.12 87 PRO A CA 1
ATOM 699 C C . PRO A 1 87 ? 9.858 -6.921 -26.460 1.00 81.12 87 PRO A C 1
ATOM 701 O O . PRO A 1 87 ? 11.008 -7.023 -26.047 1.00 81.12 87 PRO A O 1
ATOM 704 N N . ASN A 1 88 ? 9.445 -5.836 -27.125 1.00 83.75 88 ASN A N 1
ATOM 705 C CA . ASN A 1 88 ? 10.370 -4.820 -27.640 1.00 83.75 88 ASN A CA 1
ATOM 706 C C . ASN A 1 88 ? 10.406 -3.525 -26.810 1.00 83.75 88 ASN A C 1
ATOM 708 O O . ASN A 1 88 ? 11.358 -2.744 -26.932 1.00 83.75 88 ASN A O 1
ATOM 712 N N . LYS A 1 89 ? 9.388 -3.286 -25.967 1.00 77.06 89 LYS A N 1
ATOM 713 C CA . LYS A 1 89 ? 9.213 -2.032 -25.207 1.00 77.06 89 LYS A CA 1
ATOM 714 C C . LYS A 1 89 ? 9.183 -2.212 -23.682 1.00 77.06 89 LYS A C 1
ATOM 716 O O . LYS A 1 89 ? 9.106 -1.216 -22.969 1.00 77.06 89 LYS A O 1
ATOM 721 N N . SER A 1 90 ? 9.281 -3.438 -23.156 1.00 79.00 90 SER A N 1
ATOM 722 C CA . SER A 1 90 ? 9.309 -3.651 -21.702 1.00 79.00 90 SER A CA 1
ATOM 723 C C . SER A 1 90 ? 10.530 -3.007 -21.050 1.00 79.00 90 SER A C 1
ATOM 725 O O . SER A 1 90 ? 11.667 -3.237 -21.452 1.00 79.00 90 SER A O 1
ATOM 727 N N . GLY A 1 91 ? 10.291 -2.207 -20.011 1.00 70.94 91 GLY A N 1
ATOM 728 C CA . GLY A 1 91 ? 11.310 -1.457 -19.280 1.00 70.94 91 GLY A CA 1
ATOM 729 C C . GLY A 1 91 ? 11.810 -0.199 -19.994 1.00 70.94 91 GLY A C 1
ATOM 730 O O . GLY A 1 91 ? 12.681 0.474 -19.453 1.00 70.94 91 GLY A O 1
ATOM 731 N N . LYS A 1 92 ? 11.279 0.135 -21.179 1.00 70.38 92 LYS A N 1
ATOM 732 C CA . LYS A 1 92 ? 11.699 1.306 -21.957 1.00 70.38 92 LYS A CA 1
ATOM 733 C C . LYS A 1 92 ? 10.630 2.395 -21.876 1.00 70.38 92 LYS A C 1
ATOM 735 O O . LYS A 1 92 ? 9.542 2.240 -22.424 1.00 70.38 92 LYS A O 1
ATOM 740 N N . ALA A 1 93 ? 10.956 3.508 -21.226 1.00 66.12 93 ALA A N 1
ATOM 741 C CA . ALA A 1 93 ? 10.230 4.762 -21.403 1.00 66.12 93 ALA A CA 1
ATOM 742 C C . ALA A 1 93 ? 10.960 5.590 -22.465 1.00 66.12 93 ALA A C 1
ATOM 744 O O . ALA A 1 93 ? 12.188 5.675 -22.427 1.00 66.12 93 ALA A O 1
ATOM 745 N N . ARG A 1 94 ? 10.227 6.211 -23.395 1.00 58.72 94 ARG A N 1
ATOM 746 C CA . ARG A 1 94 ? 10.776 7.366 -24.112 1.00 58.72 94 ARG A CA 1
ATOM 747 C C . ARG A 1 94 ? 10.747 8.542 -23.132 1.00 58.72 94 ARG A C 1
ATOM 749 O O . ARG A 1 94 ? 9.704 8.719 -22.499 1.00 58.72 94 ARG A O 1
ATOM 756 N N . PRO A 1 95 ? 11.836 9.310 -22.966 1.00 52.59 95 PRO A N 1
ATOM 757 C CA . PRO A 1 95 ? 11.739 10.602 -22.306 1.00 52.59 95 PRO A CA 1
ATOM 758 C C . PRO A 1 95 ? 10.655 11.400 -23.032 1.00 52.59 95 PRO A C 1
ATOM 760 O O . PRO A 1 95 ? 10.677 11.489 -24.259 1.00 52.59 95 PRO A O 1
ATOM 763 N N . MET A 1 96 ? 9.664 11.900 -22.299 1.00 46.03 96 MET A N 1
ATOM 764 C CA . MET A 1 96 ? 8.777 12.913 -22.856 1.00 46.03 96 MET A CA 1
ATOM 765 C C . MET A 1 96 ? 9.641 14.171 -22.987 1.00 46.03 96 MET A C 1
ATOM 767 O O . MET A 1 96 ? 10.161 14.640 -21.973 1.00 46.03 96 MET A O 1
ATOM 771 N N . GLU A 1 97 ? 9.842 14.687 -24.200 1.00 41.00 97 GLU A N 1
ATOM 772 C CA . GLU A 1 97 ? 10.322 16.061 -24.361 1.00 41.00 97 GLU A CA 1
ATOM 773 C C . GLU A 1 97 ? 9.237 16.968 -23.785 1.00 41.00 97 GLU A C 1
ATOM 775 O O . GLU A 1 97 ? 8.171 17.166 -24.365 1.00 41.00 97 GLU A O 1
ATOM 780 N N . VAL A 1 98 ? 9.470 17.432 -22.562 1.00 46.12 98 VAL A N 1
ATOM 781 C CA . VAL A 1 98 ? 8.673 18.486 -21.949 1.00 46.12 98 VAL A CA 1
ATOM 782 C C . VAL A 1 98 ? 9.113 19.799 -22.582 1.00 46.12 98 VAL A C 1
ATOM 784 O O . VAL A 1 98 ? 10.052 20.441 -22.120 1.00 46.12 98 VAL A O 1
ATOM 787 N N . HIS A 1 99 ? 8.446 20.173 -23.670 1.00 35.41 99 HIS A N 1
ATOM 788 C CA . HIS A 1 99 ? 8.412 21.560 -24.109 1.00 35.41 99 HIS A CA 1
ATOM 789 C C . HIS A 1 99 ? 7.527 22.321 -23.122 1.00 35.41 99 HIS A C 1
ATOM 791 O O . HIS A 1 99 ? 6.305 22.191 -23.139 1.00 35.41 99 HIS A O 1
ATOM 797 N N . TRP A 1 100 ? 8.163 23.036 -22.199 1.00 34.12 100 TRP A N 1
ATOM 798 C CA . TRP A 1 100 ? 7.491 24.036 -21.382 1.00 34.12 100 TRP A CA 1
ATOM 799 C C . TRP A 1 100 ? 7.430 25.335 -22.187 1.00 34.12 100 TRP A C 1
ATOM 801 O O . TRP A 1 100 ? 8.395 26.098 -22.177 1.00 34.12 100 TRP A O 1
ATOM 811 N N . GLU A 1 101 ? 6.326 25.548 -22.903 1.00 36.06 101 GLU A N 1
ATOM 812 C CA . GLU A 1 101 ? 5.826 26.904 -23.173 1.00 36.06 101 GLU A CA 1
ATOM 813 C C . GLU A 1 101 ? 4.893 27.334 -22.035 1.00 36.06 101 GLU A C 1
ATOM 815 O O . GLU A 1 101 ? 4.116 26.473 -21.551 1.00 36.06 101 GLU A O 1
#

Sequence (101 aa):
MKGMSLAGHLKLKNLVMLFETIQFQLMVQQISRVLDNFKKRFEGYGWDYISINGHNEKEIFKALKKVQKAKKPTVISCKTKIGYGSPNKSGKARPMEVHWE

Foldseek 3Di:
DVVLLVQLVVQVLVAEAEAEQEQQPVCNPVSVVVVVVVCVVSVVSNEAEAEDALPDPVSVVVVVVVSVPGRGYYYYYHYDFPPPPPPVCTSDDDPDPPPDD

pLDDT: mean 84.05, std 17.5, range [34.12, 98.38]

Radius of gyration: 15.76 Å; chains: 1; bounding box: 33×41×37 Å